Protein AF-A0A950M7S5-F1 (afdb_monomer_lite)

Sequence (97 aa):
MNKCLLFQPPRTYDSRAASETRPAVSVVVPTCGRPDLLSRCLAALIAQHYDARYEIIVVDDRPSRDTHDIVDSWSEQAQPGRASLKYIASRGPHGPA

Radius of gyration: 16.61 Å; chains: 1; bounding box: 36×42×46 Å

Foldseek 3Di:
DDDPDDDDPPPPDPDPDDDPDDDAEEAEAEDEPDQPVVLVVLVVVLPDDDPAAYEYEYEYAHDDPSNVVSQVVSQVVRDPRRYHYHYHYDPDDDDDD

Structure (mmCIF, N/CA/C/O backbone):
data_AF-A0A950M7S5-F1
#
_entry.id   AF-A0A950M7S5-F1
#
loop_
_atom_site.group_PDB
_atom_site.id
_atom_site.type_symbol
_atom_site.label_atom_id
_atom_site.label_alt_id
_atom_site.label_comp_id
_atom_site.label_asym_id
_atom_site.label_entity_id
_atom_site.label_seq_id
_atom_site.pdbx_PDB_ins_code
_atom_site.Cartn_x
_atom_site.Cartn_y
_atom_site.Cartn_z
_atom_site.occupancy
_atom_site.B_iso_or_equiv
_atom_site.auth_seq_id
_atom_site.auth_comp_id
_atom_site.auth_asym_id
_atom_site.auth_atom_id
_atom_site.pdbx_PDB_model_num
ATOM 1 N N . MET A 1 1 ? -8.842 -30.950 10.080 1.00 36.44 1 MET A N 1
ATOM 2 C CA . MET A 1 1 ? -7.384 -30.826 9.922 1.00 36.44 1 MET A CA 1
ATOM 3 C C . MET A 1 1 ? -6.927 -29.417 10.306 1.00 36.44 1 MET A C 1
ATOM 5 O O . MET A 1 1 ? -7.249 -28.472 9.607 1.00 36.44 1 MET A O 1
ATOM 9 N N . ASN A 1 2 ? -6.242 -29.344 11.456 1.00 29.89 2 ASN A N 1
ATOM 10 C CA . ASN A 1 2 ? -5.053 -28.536 11.797 1.00 29.89 2 ASN A CA 1
ATOM 11 C C . ASN A 1 2 ? -5.154 -27.002 11.610 1.00 29.89 2 ASN A C 1
ATOM 13 O O . ASN A 1 2 ? -4.987 -26.492 10.512 1.00 29.89 2 ASN A O 1
ATOM 17 N N . LYS A 1 3 ? -5.528 -26.234 12.649 1.00 39.84 3 LYS A N 1
ATOM 18 C CA . LYS A 1 3 ? -4.634 -25.593 13.651 1.00 39.84 3 LYS A CA 1
ATOM 19 C C . LYS A 1 3 ? -3.470 -24.802 13.032 1.00 39.84 3 LYS A C 1
ATOM 21 O O . LYS A 1 3 ? -2.408 -25.354 12.792 1.00 39.84 3 LYS A O 1
ATOM 26 N N . CYS A 1 4 ? -3.657 -23.488 12.921 1.00 32.47 4 CYS A N 1
ATOM 27 C CA . CYS A 1 4 ? -2.571 -22.503 12.910 1.00 32.47 4 CYS A CA 1
ATOM 28 C C . CYS A 1 4 ? -2.866 -21.401 13.944 1.00 32.47 4 CYS A C 1
ATOM 30 O O . CYS A 1 4 ? -2.793 -20.209 13.672 1.00 32.47 4 CYS A O 1
ATOM 32 N N . LEU A 1 5 ? -3.265 -21.826 15.144 1.00 44.75 5 LEU A N 1
ATOM 33 C CA . LEU A 1 5 ? -3.131 -21.025 16.353 1.00 44.75 5 LEU A CA 1
ATOM 34 C C . LEU A 1 5 ? -1.855 -21.495 17.060 1.00 44.75 5 LEU A C 1
ATOM 36 O O . LEU A 1 5 ? -1.654 -22.702 17.194 1.00 44.75 5 LEU A O 1
ATOM 40 N N . LEU A 1 6 ? -1.101 -20.518 17.576 1.00 50.34 6 LEU A N 1
ATOM 41 C CA . LEU A 1 6 ? -0.017 -20.607 18.568 1.00 50.34 6 LEU A CA 1
ATOM 42 C C . LEU A 1 6 ? 1.426 -20.700 18.035 1.00 50.34 6 LEU A C 1
ATOM 44 O O . LEU A 1 6 ? 2.057 -21.746 18.111 1.00 50.34 6 LEU A O 1
ATOM 48 N N . PHE A 1 7 ? 1.983 -19.550 17.636 1.00 42.06 7 PHE A N 1
ATOM 49 C CA . PHE A 1 7 ? 3.244 -19.057 18.218 1.00 42.06 7 PHE A CA 1
ATOM 50 C C . PHE A 1 7 ? 3.370 -17.542 17.980 1.00 42.06 7 PHE A C 1
ATOM 52 O O . PHE A 1 7 ? 3.963 -17.088 17.006 1.00 42.06 7 PHE A O 1
ATOM 59 N N . GLN A 1 8 ? 2.770 -16.735 18.857 1.00 50.16 8 GLN A N 1
ATOM 60 C CA . GLN A 1 8 ? 3.239 -15.363 19.048 1.00 50.16 8 GLN A CA 1
ATOM 61 C C . GLN A 1 8 ? 4.309 -15.433 20.149 1.00 50.16 8 GLN A C 1
ATOM 63 O O . GLN A 1 8 ? 3.953 -15.793 21.273 1.00 50.16 8 GLN A O 1
ATOM 68 N N . PRO A 1 9 ? 5.601 -15.157 19.878 1.00 48.28 9 PRO A N 1
ATOM 69 C CA . PRO A 1 9 ? 6.563 -14.946 20.958 1.00 48.28 9 PRO A CA 1
ATOM 70 C C . PRO A 1 9 ? 6.072 -13.779 21.833 1.00 48.28 9 PRO A C 1
ATOM 72 O O . PRO A 1 9 ? 5.367 -12.905 21.312 1.00 48.28 9 PRO A O 1
ATOM 75 N N . PRO A 1 10 ? 6.403 -13.738 23.137 1.00 43.47 10 PRO A N 1
ATOM 76 C CA . PRO A 1 10 ? 5.955 -12.667 24.016 1.00 43.47 10 PRO A CA 1
ATOM 77 C C . PRO A 1 10 ? 6.498 -11.343 23.476 1.00 43.47 10 PRO A C 1
ATOM 79 O O . PRO A 1 10 ? 7.681 -11.036 23.611 1.00 43.47 10 PRO A O 1
ATOM 82 N N . ARG A 1 11 ? 5.642 -10.562 22.808 1.00 50.53 11 ARG A N 1
ATOM 83 C CA . ARG A 1 11 ? 5.961 -9.182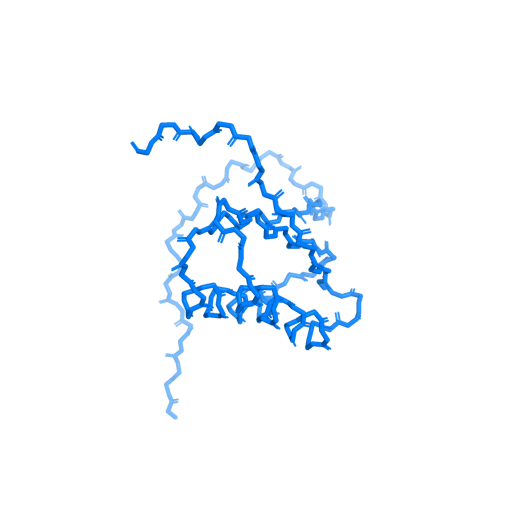 22.461 1.00 50.53 11 ARG A CA 1
ATOM 84 C C . ARG A 1 11 ? 5.988 -8.430 23.781 1.00 50.53 11 ARG A C 1
ATOM 86 O O . ARG A 1 11 ? 4.936 -8.079 24.305 1.00 50.53 11 ARG A O 1
ATOM 93 N N . THR A 1 12 ? 7.176 -8.202 24.328 1.00 46.84 12 THR A N 1
ATOM 94 C CA . THR A 1 12 ? 7.400 -7.198 25.371 1.00 46.84 12 THR A CA 1
ATOM 95 C C . THR A 1 12 ? 7.207 -5.823 24.740 1.00 46.84 12 THR A C 1
ATOM 97 O O . THR A 1 12 ? 8.163 -5.118 24.428 1.00 46.84 12 THR A O 1
ATOM 100 N N . TYR A 1 13 ? 5.955 -5.490 24.441 1.00 56.62 13 TYR A N 1
ATOM 101 C CA . TYR A 1 13 ? 5.546 -4.139 24.115 1.00 56.62 13 TYR A CA 1
ATOM 102 C C . TYR A 1 13 ? 5.371 -3.411 25.447 1.00 56.62 13 TYR A C 1
ATOM 104 O O . TYR A 1 13 ? 4.595 -3.860 26.290 1.00 56.62 13 TYR A O 1
ATOM 112 N N . ASP A 1 14 ? 6.154 -2.353 25.654 1.00 53.94 14 ASP A N 1
ATOM 113 C CA . ASP A 1 14 ? 6.093 -1.493 26.835 1.00 53.94 14 ASP A CA 1
ATOM 114 C C . ASP A 1 14 ? 4.656 -0.994 27.046 1.00 53.94 14 ASP A C 1
ATOM 116 O O . ASP A 1 14 ? 4.096 -0.230 26.258 1.00 53.94 14 ASP A O 1
ATOM 120 N N . SER A 1 15 ? 4.037 -1.502 28.107 1.00 58.44 15 SER A N 1
ATOM 121 C CA . SER A 1 15 ? 2.669 -1.233 28.514 1.00 58.44 15 SER A CA 1
ATOM 122 C C . SER A 1 15 ? 2.618 -0.003 29.417 1.00 58.44 15 SER A C 1
ATOM 124 O O . SER A 1 15 ? 2.379 -0.110 30.621 1.00 58.44 15 SER A O 1
ATOM 126 N N . ARG A 1 16 ? 2.790 1.188 28.842 1.00 51.72 16 ARG A N 1
ATOM 127 C CA . ARG A 1 16 ? 2.309 2.430 29.461 1.00 51.72 16 ARG A CA 1
ATOM 128 C C . ARG A 1 16 ? 1.011 2.859 28.785 1.00 51.72 16 ARG A C 1
ATOM 130 O O . ARG A 1 16 ? 1.015 3.623 27.832 1.00 51.72 16 ARG A O 1
ATOM 137 N N . ALA A 1 17 ? -0.081 2.291 29.308 1.00 54.56 17 ALA A N 1
ATOM 138 C CA . ALA A 1 17 ? -1.484 2.653 29.090 1.00 54.56 17 ALA A CA 1
ATOM 139 C C . ALA A 1 17 ? -1.848 3.003 27.635 1.00 54.56 17 ALA A C 1
ATOM 141 O O . ALA A 1 17 ? -2.039 4.168 27.287 1.00 54.56 17 ALA A O 1
ATOM 142 N N . ALA A 1 18 ? -1.989 1.982 26.785 1.00 55.28 18 ALA A N 1
ATOM 143 C CA . ALA A 1 18 ? -2.614 2.173 25.485 1.00 55.28 18 ALA A CA 1
ATOM 144 C C . ALA A 1 18 ? -4.085 2.553 25.704 1.00 55.28 18 ALA A C 1
ATOM 146 O O . ALA A 1 18 ? -4.897 1.734 26.126 1.00 55.28 18 ALA A O 1
ATOM 147 N N . SER A 1 19 ? -4.403 3.818 25.445 1.00 54.62 19 SER A N 1
ATOM 148 C CA . SER A 1 19 ? -5.759 4.269 25.149 1.00 54.62 19 SER A CA 1
ATOM 149 C C . SER A 1 19 ? -6.436 3.275 24.193 1.00 54.62 19 SER A C 1
ATOM 151 O O . SER A 1 19 ? -5.806 2.822 23.239 1.00 54.62 19 SER A O 1
ATOM 153 N N . GLU A 1 20 ? -7.720 2.982 24.414 1.00 64.88 20 GLU A N 1
ATOM 154 C CA . GLU A 1 20 ? -8.621 2.168 23.565 1.00 64.88 20 GLU A CA 1
ATOM 155 C C . GLU A 1 20 ? -8.647 2.598 22.074 1.00 64.88 20 GLU A C 1
ATOM 157 O O . GLU A 1 20 ? -9.259 1.960 21.219 1.00 64.88 20 GLU A O 1
ATOM 162 N N . THR A 1 21 ? -7.973 3.694 21.728 1.00 75.38 21 THR A N 1
ATOM 163 C CA . THR A 1 21 ? -7.787 4.196 20.369 1.00 75.38 21 THR A CA 1
ATOM 164 C C . THR A 1 21 ? -6.661 3.458 19.648 1.00 75.38 21 THR A C 1
ATOM 166 O O . THR A 1 21 ? -5.479 3.636 19.957 1.00 75.38 21 THR A O 1
ATOM 169 N N . ARG A 1 22 ? -7.008 2.686 18.615 1.00 82.50 22 ARG A N 1
ATOM 170 C CA . ARG A 1 22 ? -6.022 2.163 17.659 1.00 82.50 22 ARG A CA 1
ATOM 171 C C . ARG A 1 22 ? -5.291 3.311 16.947 1.00 82.50 22 ARG A C 1
ATOM 173 O O . ARG A 1 22 ? -5.937 4.304 16.608 1.00 82.50 22 ARG A O 1
ATOM 180 N N . PRO A 1 23 ? -3.974 3.192 16.699 1.00 89.50 23 PRO A N 1
ATOM 181 C CA . PRO A 1 23 ? -3.236 4.221 15.975 1.00 89.50 23 PRO A CA 1
ATOM 182 C C . PRO A 1 23 ? -3.726 4.339 14.525 1.00 89.50 23 PRO A C 1
ATOM 184 O O . PRO A 1 23 ? -4.174 3.368 13.928 1.00 89.50 23 PRO A O 1
ATOM 187 N N . ALA A 1 24 ? -3.607 5.519 13.922 1.00 92.00 24 ALA A N 1
ATOM 188 C CA . ALA A 1 24 ? -3.714 5.617 12.469 1.00 92.00 24 ALA A CA 1
ATOM 189 C C . ALA A 1 24 ? -2.485 4.950 11.829 1.00 92.00 24 ALA A C 1
ATOM 191 O O . ALA A 1 24 ? -1.365 5.133 12.309 1.00 92.00 24 ALA A O 1
ATOM 192 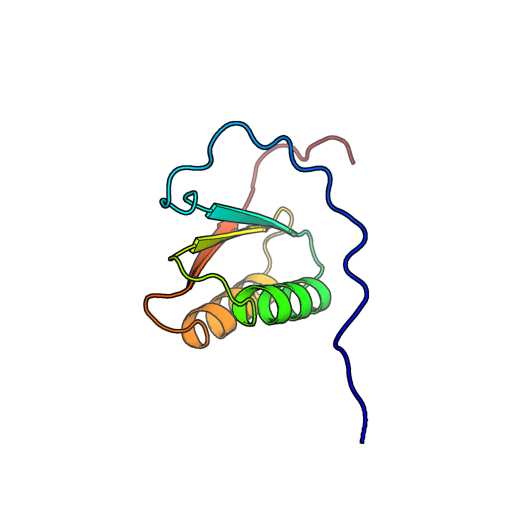N N . VAL A 1 25 ? -2.689 4.170 10.763 1.00 94.81 25 VAL A N 1
ATOM 193 C CA . VAL A 1 25 ? -1.618 3.408 10.104 1.00 94.81 25 VAL A CA 1
ATOM 194 C C . VAL A 1 25 ? -1.557 3.739 8.617 1.00 94.81 25 VAL A C 1
ATOM 196 O O . VAL A 1 25 ? -2.559 3.646 7.907 1.00 94.81 25 VAL A O 1
ATOM 199 N N . SER A 1 26 ? -0.342 4.034 8.159 1.00 95.62 26 SER A N 1
A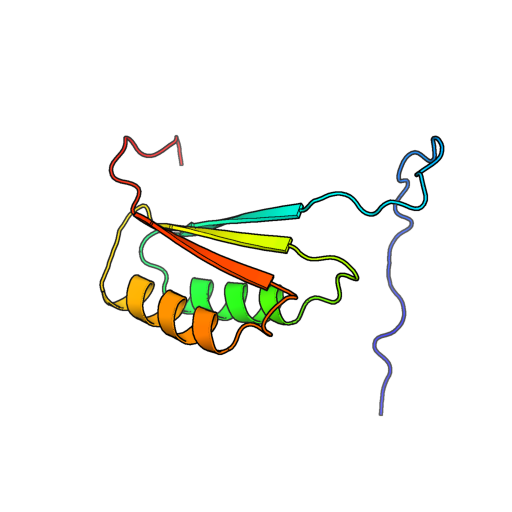TOM 200 C CA . SER A 1 26 ? 0.022 4.127 6.747 1.00 95.62 26 SER A CA 1
ATOM 201 C C . SER A 1 26 ? 1.130 3.115 6.466 1.00 95.62 26 SER A C 1
ATOM 203 O O . SER A 1 26 ? 2.173 3.126 7.122 1.00 95.62 26 SER A O 1
ATOM 205 N N . VAL A 1 27 ? 0.907 2.224 5.504 1.00 96.56 27 VAL A N 1
ATOM 206 C CA . VAL A 1 27 ? 1.891 1.231 5.066 1.00 96.56 27 VAL A CA 1
ATOM 207 C C . VAL A 1 27 ? 2.536 1.727 3.782 1.00 96.56 27 VAL A C 1
ATOM 209 O O . VAL A 1 27 ? 1.880 1.806 2.747 1.00 96.56 27 VAL A O 1
ATOM 212 N N . VAL A 1 28 ? 3.824 2.052 3.836 1.00 96.38 28 VAL A N 1
ATOM 213 C CA . VAL A 1 28 ? 4.585 2.476 2.655 1.00 96.38 28 VAL A CA 1
ATOM 214 C C . VAL A 1 28 ? 5.303 1.269 2.060 1.00 96.38 28 VAL A C 1
ATOM 216 O O . VAL A 1 28 ? 6.067 0.596 2.750 1.00 96.38 28 VAL A O 1
ATOM 219 N N . VAL A 1 29 ? 5.057 0.998 0.779 1.00 95.94 29 VAL A N 1
ATOM 220 C CA . VAL A 1 29 ? 5.630 -0.125 0.030 1.00 95.94 29 VAL A CA 1
ATOM 221 C C . VAL A 1 29 ? 6.523 0.427 -1.084 1.00 95.94 29 VAL A C 1
ATOM 223 O O . VAL A 1 29 ? 6.017 0.763 -2.158 1.00 95.94 29 VAL A O 1
ATOM 226 N N . PRO A 1 30 ? 7.842 0.544 -0.861 1.00 93.69 30 PRO A N 1
ATOM 227 C CA . PRO A 1 30 ? 8.770 0.861 -1.936 1.00 93.69 30 PRO A CA 1
ATOM 228 C C . PRO A 1 30 ? 8.904 -0.336 -2.885 1.00 93.69 30 PRO A C 1
ATOM 230 O O . PRO A 1 30 ? 9.029 -1.485 -2.456 1.00 93.69 30 PRO A O 1
ATOM 233 N N . THR A 1 31 ? 8.897 -0.073 -4.186 1.00 92.12 31 THR A N 1
ATOM 234 C CA . THR A 1 31 ? 9.103 -1.074 -5.235 1.00 92.12 31 THR A CA 1
ATOM 235 C C . THR A 1 31 ? 9.961 -0.500 -6.358 1.00 92.12 31 THR A C 1
ATOM 237 O O . THR A 1 31 ? 10.039 0.707 -6.556 1.00 92.12 31 THR A O 1
ATOM 240 N N . CYS A 1 32 ? 10.649 -1.375 -7.086 1.00 90.62 32 CYS A N 1
ATOM 241 C CA . CYS A 1 32 ? 11.471 -0.994 -8.231 1.00 90.62 32 CYS A CA 1
ATOM 242 C C . CYS A 1 32 ? 11.579 -2.189 -9.175 1.00 90.62 32 CYS A C 1
ATOM 244 O O . CYS A 1 32 ? 12.404 -3.077 -8.950 1.00 90.62 32 CYS A O 1
ATOM 246 N N . GLY A 1 33 ? 10.710 -2.249 -10.188 1.00 85.62 33 GLY A N 1
ATOM 247 C CA . GLY A 1 33 ? 10.742 -3.283 -11.230 1.00 85.62 33 GLY A CA 1
ATOM 248 C C . GLY A 1 33 ? 10.478 -4.721 -10.756 1.00 85.62 33 GLY A C 1
ATOM 249 O O . GLY A 1 33 ? 11.025 -5.651 -11.342 1.00 85.62 33 GLY A O 1
ATOM 250 N N . ARG A 1 34 ? 9.686 -4.928 -9.689 1.00 90.88 34 ARG A N 1
ATOM 251 C CA . ARG A 1 34 ? 9.268 -6.270 -9.216 1.00 90.88 34 ARG A CA 1
ATOM 252 C C . ARG A 1 34 ? 7.736 -6.401 -9.094 1.00 90.88 34 ARG A C 1
ATOM 254 O O . ARG A 1 34 ? 7.227 -6.485 -7.973 1.00 90.88 34 ARG A O 1
ATOM 261 N N . PRO A 1 35 ? 6.997 -6.435 -10.217 1.00 90.88 35 PRO A N 1
ATOM 262 C CA . PRO A 1 35 ? 5.531 -6.489 -10.222 1.00 90.88 35 PRO A CA 1
ATOM 263 C C . PRO A 1 35 ? 4.953 -7.699 -9.464 1.00 90.88 35 PRO A C 1
ATOM 265 O O . PRO A 1 35 ? 4.043 -7.540 -8.651 1.00 90.88 35 PRO A O 1
ATOM 268 N N . ASP A 1 36 ? 5.524 -8.895 -9.634 1.00 93.31 36 ASP A N 1
ATOM 269 C CA . ASP A 1 36 ? 5.007 -10.113 -8.987 1.00 93.31 36 ASP A CA 1
ATOM 270 C C . ASP A 1 36 ? 5.133 -10.079 -7.458 1.00 93.31 36 ASP A C 1
ATOM 272 O O . ASP A 1 36 ? 4.231 -10.498 -6.725 1.00 93.31 36 ASP A O 1
ATOM 276 N N . LEU A 1 37 ? 6.257 -9.556 -6.953 1.00 94.81 37 LEU A N 1
ATOM 277 C CA . LEU A 1 37 ? 6.472 -9.397 -5.513 1.00 94.81 37 LEU A CA 1
ATOM 278 C C . LEU A 1 37 ? 5.546 -8.331 -4.933 1.00 94.81 37 LEU A C 1
ATOM 280 O O . LEU A 1 37 ? 5.004 -8.533 -3.846 1.00 94.81 37 LEU A O 1
ATOM 284 N N . LEU A 1 38 ? 5.333 -7.237 -5.668 1.00 95.81 38 LEU A N 1
ATOM 285 C CA . LEU A 1 38 ? 4.375 -6.211 -5.281 1.00 95.81 38 LEU A CA 1
ATOM 286 C C . LEU A 1 38 ? 2.965 -6.798 -5.175 1.00 95.81 38 LEU A C 1
ATOM 288 O O . LEU A 1 38 ? 2.320 -6.614 -4.149 1.00 95.81 38 LEU A O 1
ATOM 292 N N . SER A 1 39 ? 2.514 -7.558 -6.175 1.00 95.94 39 SER A N 1
ATOM 293 C CA . SER A 1 39 ? 1.181 -8.172 -6.166 1.00 95.94 39 SER A CA 1
ATOM 294 C C . SER A 1 39 ? 0.979 -9.086 -4.950 1.00 95.94 39 SER A C 1
ATOM 296 O O . SER A 1 39 ? -0.008 -8.968 -4.224 1.00 95.94 39 SER A O 1
ATOM 298 N N . ARG A 1 40 ? 1.969 -9.934 -4.636 1.00 96.56 40 ARG A N 1
ATOM 299 C CA . ARG A 1 40 ? 1.938 -10.787 -3.434 1.00 96.56 40 ARG A CA 1
ATOM 300 C C . ARG A 1 40 ? 1.920 -9.980 -2.133 1.00 96.56 40 ARG A C 1
ATOM 302 O O . ARG A 1 40 ? 1.250 -10.376 -1.181 1.00 96.56 40 ARG A O 1
ATOM 309 N N . CYS A 1 41 ? 2.660 -8.875 -2.081 1.00 96.81 41 CYS A N 1
ATOM 310 C CA . CYS A 1 41 ? 2.681 -7.977 -0.930 1.00 96.81 41 CYS A CA 1
ATOM 311 C C . CYS A 1 41 ? 1.315 -7.309 -0.723 1.00 96.81 41 CYS A C 1
ATOM 313 O O . CYS A 1 41 ? 0.772 -7.370 0.379 1.00 96.81 41 CYS A O 1
ATOM 315 N N . LEU A 1 42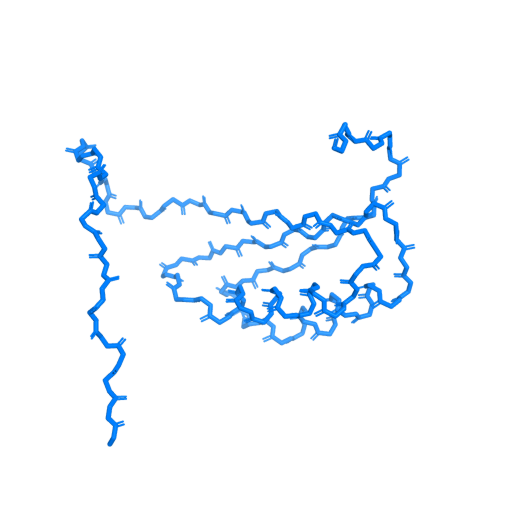 ? 0.725 -6.751 -1.784 1.00 96.00 42 LEU A N 1
ATOM 316 C CA . LEU A 1 42 ? -0.595 -6.119 -1.746 1.00 96.00 42 LEU A CA 1
ATOM 317 C C . LEU A 1 42 ? -1.683 -7.108 -1.323 1.00 96.00 42 LEU A C 1
ATOM 319 O O . LEU A 1 42 ? -2.476 -6.781 -0.442 1.00 96.00 42 LEU A O 1
ATOM 323 N N . ALA A 1 43 ? -1.652 -8.339 -1.843 1.00 95.50 43 ALA A N 1
ATOM 324 C CA . ALA A 1 43 ? -2.552 -9.408 -1.412 1.00 95.50 43 ALA A CA 1
ATOM 325 C C . ALA A 1 43 ? -2.472 -9.651 0.105 1.00 95.50 43 ALA A C 1
ATOM 327 O O . ALA A 1 43 ? -3.492 -9.720 0.793 1.00 95.50 43 ALA A O 1
ATOM 328 N N . ALA A 1 44 ? -1.252 -9.750 0.643 1.00 95.62 44 ALA A N 1
ATOM 329 C CA . ALA A 1 44 ? -1.032 -9.984 2.066 1.00 95.62 44 ALA A CA 1
ATOM 330 C C . ALA A 1 44 ? -1.469 -8.794 2.933 1.00 95.62 44 ALA A C 1
ATOM 332 O O . ALA A 1 44 ? -1.999 -9.010 4.024 1.00 95.62 44 ALA A O 1
ATOM 333 N N . LEU A 1 45 ? -1.253 -7.561 2.462 1.00 94.81 45 LEU A N 1
ATOM 334 C CA . LEU A 1 45 ? -1.667 -6.341 3.154 1.00 94.81 45 LEU A CA 1
ATOM 335 C C . LEU A 1 45 ? -3.190 -6.213 3.184 1.00 94.81 45 LEU A C 1
ATOM 337 O O . LEU A 1 45 ? -3.754 -6.064 4.260 1.00 94.81 45 LEU A O 1
ATOM 341 N N . ILE A 1 46 ? -3.864 -6.366 2.043 1.00 93.12 46 ILE A N 1
ATOM 342 C CA . ILE A 1 46 ? -5.328 -6.266 1.942 1.00 93.12 46 ILE A CA 1
ATOM 343 C C . ILE A 1 46 ? -6.027 -7.344 2.787 1.00 93.12 46 ILE A C 1
ATOM 345 O O . ILE A 1 46 ? -7.078 -7.085 3.377 1.00 93.12 46 ILE A O 1
ATOM 349 N N . ALA A 1 47 ? -5.428 -8.533 2.910 1.00 91.94 47 ALA A N 1
ATOM 350 C CA . ALA A 1 47 ? -5.940 -9.615 3.750 1.00 91.94 47 ALA A CA 1
ATOM 351 C C . ALA A 1 47 ? -5.767 -9.381 5.268 1.00 91.94 47 ALA A C 1
ATOM 353 O O . ALA A 1 47 ? -6.266 -10.181 6.064 1.00 91.94 47 ALA A O 1
ATOM 354 N N . GLN A 1 48 ? -5.071 -8.322 5.705 1.00 90.69 48 GLN A N 1
ATOM 355 C CA . GLN A 1 48 ? -4.832 -8.085 7.130 1.00 90.69 48 GLN A CA 1
ATOM 356 C C . GLN A 1 48 ? -6.116 -7.783 7.904 1.00 90.69 48 GLN A C 1
ATOM 358 O O . GLN A 1 48 ? -7.000 -7.039 7.470 1.00 90.69 48 GLN A O 1
ATOM 363 N N . HIS A 1 49 ? -6.165 -8.308 9.129 1.00 88.00 49 HIS A N 1
ATOM 364 C CA . HIS A 1 49 ? -7.198 -7.982 10.100 1.00 88.00 49 HIS A CA 1
ATOM 365 C C . HIS A 1 49 ? -6.765 -6.820 10.992 1.00 88.00 49 HIS A C 1
ATOM 367 O O . HIS A 1 49 ? -6.150 -7.008 12.038 1.00 88.00 49 HIS A O 1
ATOM 373 N N . TYR A 1 50 ? -7.104 -5.607 10.554 1.00 88.19 50 TYR A N 1
ATOM 374 C CA . TYR A 1 50 ? -6.956 -4.384 11.330 1.00 88.19 50 TYR A CA 1
ATOM 375 C C . TYR A 1 50 ? -8.326 -3.727 11.529 1.00 88.19 50 TYR A C 1
ATOM 377 O O . TYR A 1 50 ? -8.986 -3.357 10.560 1.00 88.19 50 TYR A O 1
ATOM 385 N N . ASP A 1 51 ? -8.764 -3.606 12.782 1.00 86.75 51 ASP A N 1
ATOM 386 C CA . ASP A 1 51 ? -10.069 -3.049 13.178 1.00 86.75 51 ASP A CA 1
ATOM 387 C C . ASP A 1 51 ? -10.035 -1.512 13.233 1.00 86.75 51 ASP A C 1
ATOM 389 O O . ASP A 1 51 ? -10.496 -0.880 14.180 1.00 86.75 51 ASP A O 1
ATOM 393 N N . ALA A 1 52 ? -9.411 -0.912 12.223 1.00 89.06 52 ALA A N 1
ATOM 394 C CA . ALA A 1 52 ? -9.456 0.505 11.898 1.00 89.06 52 ALA A CA 1
ATOM 395 C C . ALA A 1 52 ? -9.101 0.670 10.412 1.00 89.06 52 ALA A C 1
ATOM 397 O O . ALA A 1 52 ? -8.569 -0.243 9.776 1.00 89.06 52 ALA A O 1
ATOM 398 N N . ARG A 1 53 ? -9.399 1.840 9.846 1.00 91.38 53 ARG A N 1
ATOM 399 C CA . ARG A 1 53 ? -8.983 2.167 8.478 1.00 91.38 53 ARG A CA 1
ATOM 400 C C . ARG A 1 53 ? -7.478 2.383 8.421 1.00 91.38 53 ARG A C 1
ATOM 402 O O . ARG A 1 53 ? -6.915 3.006 9.318 1.00 91.38 53 ARG A O 1
ATOM 409 N N . TYR A 1 54 ? -6.856 1.924 7.345 1.00 94.75 54 TYR A N 1
ATOM 410 C CA . TYR A 1 54 ? -5.451 2.191 7.053 1.00 94.75 54 TYR A CA 1
ATOM 411 C C . TYR A 1 54 ? -5.261 2.501 5.567 1.00 94.75 54 TYR A C 1
ATOM 413 O O . TYR A 1 54 ? -6.136 2.230 4.742 1.00 94.75 54 TYR A O 1
ATOM 421 N N . GLU A 1 55 ? -4.127 3.101 5.228 1.00 95.19 55 GLU A N 1
ATOM 422 C CA . GLU A 1 55 ? -3.748 3.358 3.839 1.00 95.19 55 GLU A CA 1
ATOM 423 C C . GLU A 1 55 ? -2.493 2.577 3.457 1.00 95.19 55 GLU A C 1
ATOM 425 O O . GLU A 1 55 ? -1.625 2.304 4.287 1.00 95.19 55 GLU A O 1
ATOM 430 N N . ILE A 1 56 ? -2.403 2.227 2.182 1.00 96.75 56 ILE A N 1
ATOM 431 C CA . ILE A 1 56 ? -1.249 1.607 1.551 1.00 96.75 56 ILE A CA 1
ATOM 432 C C . ILE A 1 56 ? -0.754 2.582 0.484 1.00 96.75 56 ILE A C 1
ATOM 434 O O . ILE A 1 56 ? -1.519 3.011 -0.380 1.00 96.75 56 ILE A O 1
ATOM 438 N N . ILE A 1 57 ? 0.525 2.935 0.541 1.00 96.06 57 ILE A N 1
ATOM 439 C CA . ILE A 1 57 ? 1.169 3.859 -0.391 1.00 96.06 57 ILE A CA 1
ATOM 440 C C . ILE A 1 57 ? 2.283 3.100 -1.100 1.00 96.06 57 ILE A C 1
ATOM 442 O O . ILE A 1 57 ? 3.309 2.788 -0.499 1.00 96.06 57 ILE A O 1
ATOM 446 N N . VAL A 1 58 ? 2.084 2.800 -2.378 1.00 96.25 58 VAL A N 1
ATOM 447 C CA . VAL A 1 58 ? 3.106 2.191 -3.229 1.00 96.25 58 VAL A CA 1
ATOM 448 C C . VAL A 1 58 ? 3.970 3.297 -3.810 1.00 96.25 58 VAL A C 1
ATOM 450 O O . VAL A 1 58 ? 3.457 4.192 -4.479 1.00 96.25 58 VAL A O 1
ATOM 453 N N . VAL A 1 59 ? 5.274 3.226 -3.563 1.00 94.75 59 VAL A N 1
ATOM 454 C CA . VAL A 1 59 ? 6.263 4.147 -4.128 1.00 94.75 59 VAL A CA 1
ATOM 455 C C . VAL A 1 59 ? 7.092 3.371 -5.143 1.00 94.75 59 VAL A C 1
ATOM 457 O O . VAL A 1 59 ? 7.853 2.490 -4.754 1.00 94.75 59 VAL A O 1
ATOM 460 N N . ASP A 1 60 ? 6.919 3.655 -6.433 1.00 92.94 60 ASP A N 1
ATOM 461 C CA . ASP A 1 60 ? 7.671 2.993 -7.505 1.00 92.94 60 ASP A CA 1
ATOM 462 C C . ASP A 1 60 ? 8.835 3.868 -7.972 1.00 92.94 60 ASP A C 1
ATOM 464 O O . ASP A 1 60 ? 8.629 4.930 -8.565 1.00 92.94 60 ASP A O 1
ATOM 468 N N . ASP A 1 61 ? 10.055 3.406 -7.704 1.00 90.81 61 ASP A N 1
ATOM 469 C CA . ASP A 1 61 ? 11.310 4.034 -8.131 1.00 90.81 61 ASP A CA 1
ATOM 470 C C . ASP A 1 61 ? 11.679 3.700 -9.586 1.00 90.81 61 ASP A C 1
ATOM 472 O O . ASP A 1 61 ? 12.568 4.321 -10.167 1.00 90.81 61 ASP A O 1
ATOM 476 N N . ARG A 1 62 ? 11.005 2.730 -10.211 1.00 88.06 62 ARG A N 1
ATOM 477 C CA . ARG A 1 62 ? 11.144 2.432 -11.639 1.00 88.06 62 ARG A CA 1
ATOM 478 C C . ARG A 1 62 ? 9.753 2.288 -12.259 1.00 88.06 62 ARG A C 1
ATOM 480 O O . ARG A 1 62 ? 9.396 1.183 -12.682 1.00 88.06 62 ARG A O 1
ATOM 487 N N . PRO A 1 63 ? 8.988 3.399 -12.323 1.00 86.44 63 PRO A N 1
ATOM 488 C CA . PRO A 1 63 ? 7.597 3.391 -12.746 1.00 86.44 63 PRO A CA 1
ATOM 489 C C . PRO A 1 63 ? 7.442 2.697 -14.093 1.00 86.44 63 PRO A C 1
ATOM 491 O O . PRO A 1 63 ? 8.072 3.072 -15.084 1.00 86.44 63 PRO A O 1
ATOM 494 N N . SER A 1 64 ? 6.582 1.686 -14.116 1.00 89.69 64 SER A N 1
ATOM 495 C CA . SER A 1 64 ? 6.238 0.931 -15.316 1.00 89.69 64 SER A CA 1
ATOM 496 C C . SER A 1 64 ? 4.724 0.805 -15.447 1.00 89.69 64 SER A C 1
ATOM 498 O O . SER A 1 64 ? 3.997 0.896 -14.455 1.00 89.69 64 SER A O 1
ATOM 500 N N . ARG A 1 65 ? 4.245 0.586 -16.678 1.00 90.94 65 ARG A N 1
ATOM 501 C CA . ARG A 1 65 ? 2.825 0.311 -16.934 1.00 90.94 65 ARG A CA 1
ATOM 502 C C . ARG A 1 65 ? 2.365 -0.925 -16.158 1.00 90.94 65 ARG A C 1
ATOM 504 O O . ARG A 1 65 ? 1.316 -0.887 -15.535 1.00 90.94 65 ARG A O 1
ATOM 511 N N . ASP A 1 66 ? 3.192 -1.965 -16.122 1.00 91.00 66 ASP A N 1
ATOM 512 C CA . ASP A 1 66 ? 2.871 -3.221 -15.442 1.00 91.00 66 ASP A CA 1
ATOM 513 C C . ASP A 1 66 ? 2.713 -3.029 -13.927 1.00 91.00 66 ASP A C 1
ATOM 515 O O . ASP A 1 66 ? 1.766 -3.543 -13.333 1.00 91.00 66 ASP A O 1
ATOM 519 N N . THR A 1 67 ? 3.599 -2.246 -13.290 1.00 91.25 67 THR A N 1
ATOM 520 C CA . THR A 1 67 ? 3.450 -1.914 -11.863 1.00 91.25 67 THR A CA 1
ATOM 521 C C . THR A 1 67 ? 2.151 -1.149 -11.622 1.00 91.25 67 THR A C 1
ATOM 523 O O . THR A 1 67 ? 1.426 -1.451 -10.676 1.00 91.25 67 THR A O 1
ATOM 526 N N . HIS A 1 68 ? 1.863 -0.159 -12.469 1.00 91.94 68 HIS A N 1
ATOM 527 C CA . HIS A 1 68 ? 0.673 0.672 -12.340 1.00 91.94 68 HIS A CA 1
ATOM 528 C C . HIS A 1 68 ? -0.609 -0.160 -12.464 1.00 91.94 68 HIS A C 1
ATOM 530 O O . HIS A 1 68 ? -1.468 -0.074 -11.592 1.00 91.94 68 HIS A O 1
ATOM 536 N N . ASP A 1 69 ? -0.707 -1.010 -13.489 1.00 94.31 69 ASP A N 1
ATOM 537 C CA . ASP A 1 69 ? -1.869 -1.874 -13.731 1.00 94.31 69 ASP A CA 1
ATOM 538 C C . ASP A 1 69 ? -2.124 -2.830 -12.552 1.00 94.31 69 ASP A C 1
ATOM 540 O O . ASP A 1 69 ? -3.269 -3.052 -12.157 1.00 94.31 69 ASP A O 1
ATOM 544 N N . ILE A 1 70 ? -1.064 -3.364 -11.932 1.00 94.25 70 ILE A N 1
ATOM 545 C CA . ILE A 1 70 ? -1.192 -4.194 -10.726 1.00 94.25 70 ILE A CA 1
ATOM 546 C C . ILE A 1 70 ? -1.792 -3.387 -9.580 1.00 94.25 70 ILE A C 1
ATOM 548 O O . ILE A 1 70 ? -2.733 -3.852 -8.938 1.00 94.25 70 ILE A O 1
ATOM 552 N N . VAL A 1 71 ? -1.268 -2.191 -9.311 1.00 94.00 71 VAL A N 1
ATOM 553 C CA . VAL A 1 71 ? -1.768 -1.349 -8.216 1.00 94.00 71 VAL A CA 1
ATOM 554 C C . VAL A 1 71 ? -3.223 -0.950 -8.455 1.00 94.00 71 VAL A C 1
ATOM 556 O O . VAL A 1 71 ? -4.023 -1.022 -7.525 1.00 94.00 71 VAL A O 1
ATOM 559 N N . ASP A 1 72 ? -3.583 -0.620 -9.693 1.00 94.25 72 ASP A N 1
ATOM 560 C CA . ASP A 1 72 ? -4.952 -0.275 -10.078 1.00 94.25 72 ASP A CA 1
ATOM 561 C C . ASP A 1 72 ? -5.907 -1.457 -9.847 1.00 94.25 72 ASP A C 1
ATOM 563 O O . ASP A 1 72 ? -6.888 -1.330 -9.112 1.00 94.25 72 ASP A O 1
ATOM 567 N N . SER A 1 73 ? -5.536 -2.655 -10.317 1.00 93.50 73 SER A N 1
ATOM 568 C CA . SER A 1 73 ? -6.332 -3.879 -10.127 1.00 93.50 73 SER A CA 1
ATOM 569 C C . SER A 1 73 ? -6.550 -4.250 -8.654 1.00 93.50 73 SER A C 1
ATOM 571 O O . SER A 1 73 ? -7.584 -4.812 -8.288 1.00 93.50 73 SER A O 1
ATOM 573 N N . TRP A 1 74 ? -5.584 -3.944 -7.782 1.00 94.31 74 TRP A N 1
ATOM 574 C CA . TRP A 1 74 ? -5.708 -4.174 -6.343 1.00 94.31 74 TRP A CA 1
ATOM 575 C C . TRP A 1 74 ? -6.514 -3.082 -5.642 1.00 94.31 74 TRP A C 1
ATOM 577 O O . TRP A 1 74 ? -7.121 -3.355 -4.606 1.00 94.31 74 TRP A O 1
ATOM 587 N N . SER A 1 75 ? -6.548 -1.867 -6.192 1.00 89.56 75 SER A N 1
ATOM 588 C CA . SER A 1 75 ? -7.337 -0.766 -5.637 1.00 89.56 75 SER A CA 1
ATOM 589 C C . SER A 1 75 ? -8.839 -1.050 -5.728 1.00 89.56 75 SER A C 1
ATOM 591 O O . SER A 1 75 ? -9.567 -0.778 -4.776 1.00 89.56 75 SER A O 1
ATOM 593 N N . GLU A 1 76 ? -9.275 -1.704 -6.808 1.00 86.56 76 GLU A N 1
ATOM 594 C CA . GLU A 1 76 ? -10.659 -2.150 -7.006 1.00 86.56 76 GLU A CA 1
ATOM 595 C C . GLU A 1 76 ? -11.044 -3.311 -6.075 1.00 86.56 76 GLU A C 1
ATOM 597 O O . GLU A 1 76 ? -12.189 -3.418 -5.637 1.00 86.56 76 GLU A O 1
ATOM 602 N N . GLN A 1 77 ? -10.083 -4.181 -5.748 1.00 84.00 77 GLN A N 1
ATOM 603 C CA . GLN A 1 77 ? -10.285 -5.335 -4.862 1.00 84.00 77 GLN A CA 1
ATOM 604 C C . GLN A 1 77 ? -10.240 -4.972 -3.372 1.00 84.00 77 GLN A C 1
ATOM 606 O O . GLN A 1 77 ? -10.711 -5.743 -2.528 1.00 84.00 77 GLN A O 1
ATOM 611 N N . ALA A 1 78 ? -9.654 -3.826 -3.021 1.00 83.12 78 ALA A N 1
ATOM 612 C CA . ALA A 1 78 ? -9.601 -3.367 -1.644 1.00 83.12 78 ALA A CA 1
ATOM 613 C C . ALA A 1 78 ? -11.022 -3.097 -1.129 1.00 83.12 78 ALA A C 1
ATOM 615 O O . ALA A 1 78 ? -11.796 -2.364 -1.740 1.00 83.12 78 ALA A O 1
ATOM 616 N N . GLN A 1 79 ? -11.378 -3.681 0.022 1.00 75.94 79 GLN A N 1
ATOM 617 C CA . GLN A 1 79 ? -12.708 -3.481 0.602 1.00 75.94 79 GLN A CA 1
ATOM 618 C C . GLN A 1 79 ? -12.950 -1.987 0.882 1.00 75.94 79 GLN A C 1
ATOM 620 O O . GLN A 1 79 ? -12.218 -1.404 1.701 1.00 75.94 79 GLN A O 1
ATOM 625 N N . PRO A 1 80 ? -13.981 -1.371 0.267 1.00 73.00 80 PRO A N 1
ATOM 626 C CA . PRO A 1 80 ? -14.276 0.039 0.460 1.00 73.00 80 PRO A CA 1
ATOM 627 C C . PRO A 1 80 ? -14.442 0.363 1.944 1.00 73.00 80 PRO A C 1
ATOM 629 O O . PRO A 1 80 ? -15.257 -0.229 2.650 1.00 73.00 80 PRO A O 1
ATOM 632 N N . GLY A 1 81 ? -13.638 1.303 2.439 1.00 77.81 81 GLY A N 1
ATOM 633 C CA . GLY A 1 81 ? -13.698 1.739 3.831 1.00 77.81 81 GLY A CA 1
ATOM 634 C C . GLY A 1 81 ? -12.910 0.889 4.830 1.00 77.81 81 GLY A C 1
ATOM 635 O O . GLY A 1 81 ? -13.060 1.154 6.023 1.00 77.81 81 GLY A O 1
ATOM 636 N N . ARG A 1 82 ? -12.065 -0.056 4.385 1.00 85.50 82 ARG A N 1
ATOM 637 C CA . ARG A 1 82 ? -11.079 -0.754 5.236 1.00 85.50 82 ARG A CA 1
ATOM 638 C C . ARG A 1 82 ? -9.638 -0.363 4.912 1.00 85.50 82 ARG A C 1
ATOM 640 O O . ARG A 1 82 ? -8.904 0.034 5.812 1.00 85.50 82 ARG A O 1
ATOM 647 N N . ALA A 1 83 ? -9.268 -0.436 3.637 1.00 88.75 83 ALA A N 1
ATOM 648 C CA . ALA A 1 83 ? -7.952 -0.056 3.142 1.00 88.75 83 ALA A CA 1
ATOM 649 C C 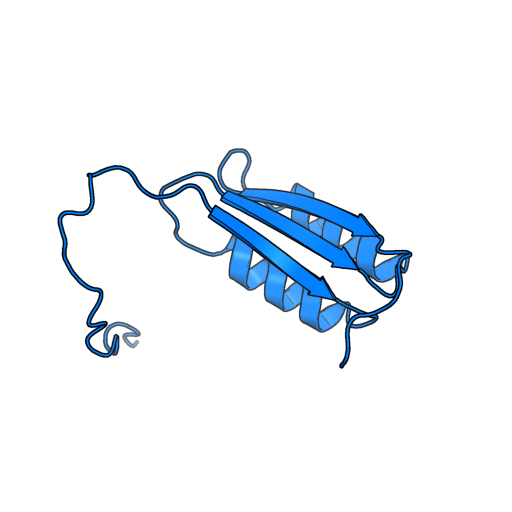. ALA A 1 83 ? -8.103 0.873 1.935 1.00 88.75 83 ALA A C 1
ATOM 651 O O . ALA A 1 83 ? -8.975 0.649 1.097 1.00 88.75 83 ALA A O 1
ATOM 652 N N . SER A 1 84 ? -7.270 1.907 1.843 1.00 92.69 84 SER A N 1
ATOM 653 C CA . SER A 1 84 ? -7.092 2.684 0.611 1.00 92.69 84 SER A CA 1
ATOM 654 C C . SER A 1 84 ? -5.724 2.386 0.010 1.00 92.69 84 SER A C 1
ATOM 656 O O . SER A 1 84 ? -4.765 2.156 0.744 1.00 92.69 84 SER A O 1
ATOM 658 N N . LEU A 1 85 ? -5.629 2.374 -1.318 1.00 95.00 85 LEU A N 1
ATOM 659 C CA . LEU A 1 85 ? -4.386 2.118 -2.040 1.00 95.00 85 LEU A CA 1
ATOM 660 C C . LEU A 1 85 ? -4.049 3.335 -2.902 1.00 95.00 85 LEU A C 1
ATOM 662 O O . LEU A 1 85 ? -4.891 3.822 -3.652 1.00 95.00 85 LEU A O 1
ATOM 666 N N . LYS A 1 86 ? -2.828 3.849 -2.761 1.00 94.50 86 LYS A N 1
ATOM 667 C CA . LYS A 1 86 ? -2.311 5.006 -3.499 1.00 94.50 86 LYS A CA 1
ATOM 668 C C . LYS A 1 86 ? -1.006 4.633 -4.189 1.00 94.50 86 LYS A C 1
ATOM 670 O O . LYS A 1 86 ? -0.174 3.948 -3.599 1.00 94.50 86 LYS A O 1
ATOM 675 N N . TYR A 1 87 ? -0.811 5.131 -5.404 1.00 95.38 87 TYR A N 1
ATOM 676 C CA . TYR A 1 87 ? 0.413 4.953 -6.181 1.00 95.38 87 TYR A CA 1
ATOM 677 C C . TYR A 1 87 ? 1.170 6.276 -6.317 1.00 95.38 87 TYR A C 1
ATOM 679 O O . TYR A 1 87 ? 0.578 7.302 -6.651 1.00 95.38 87 TYR A O 1
ATOM 687 N N . ILE A 1 88 ? 2.481 6.249 -6.087 1.00 94.38 88 ILE A N 1
ATOM 688 C CA . ILE A 1 88 ? 3.387 7.383 -6.264 1.00 94.38 88 ILE A CA 1
ATOM 689 C C . ILE A 1 88 ? 4.563 6.925 -7.128 1.00 94.38 88 ILE A C 1
ATOM 691 O O . ILE A 1 88 ? 5.347 6.069 -6.726 1.00 94.38 88 ILE A O 1
ATOM 695 N N . ALA A 1 89 ? 4.719 7.531 -8.306 1.00 92.62 89 ALA A N 1
ATOM 696 C CA . ALA A 1 89 ? 5.919 7.368 -9.121 1.00 92.62 89 ALA A CA 1
ATOM 697 C C . ALA A 1 89 ? 7.035 8.275 -8.580 1.00 92.62 89 ALA A C 1
ATOM 699 O O . ALA A 1 89 ? 6.947 9.502 -8.675 1.00 92.62 89 ALA A O 1
ATOM 700 N N . SER A 1 90 ? 8.086 7.676 -8.030 1.00 87.94 90 SER A N 1
ATOM 701 C CA . SER A 1 90 ? 9.260 8.387 -7.535 1.00 87.94 90 SER A CA 1
ATOM 702 C C . SER A 1 90 ? 10.203 8.694 -8.699 1.00 87.94 90 SER A C 1
ATOM 704 O O . SER A 1 90 ? 10.642 7.806 -9.425 1.00 87.94 90 SER A O 1
ATOM 706 N N . ARG A 1 91 ? 10.474 9.985 -8.925 1.00 76.50 91 ARG A N 1
ATOM 707 C CA . ARG A 1 91 ? 11.389 10.486 -9.973 1.00 76.50 91 ARG A CA 1
ATOM 708 C C . ARG A 1 91 ? 12.636 11.165 -9.388 1.00 76.50 91 ARG A C 1
ATOM 710 O O . ARG A 1 91 ? 13.338 11.878 -10.099 1.00 76.50 91 ARG A O 1
ATOM 717 N N . GLY A 1 92 ? 12.853 11.012 -8.080 1.00 69.06 92 GLY A N 1
ATOM 718 C CA . GLY A 1 92 ? 13.951 11.629 -7.337 1.00 69.06 92 GLY A CA 1
ATOM 719 C C . GLY A 1 92 ? 15.196 10.737 -7.255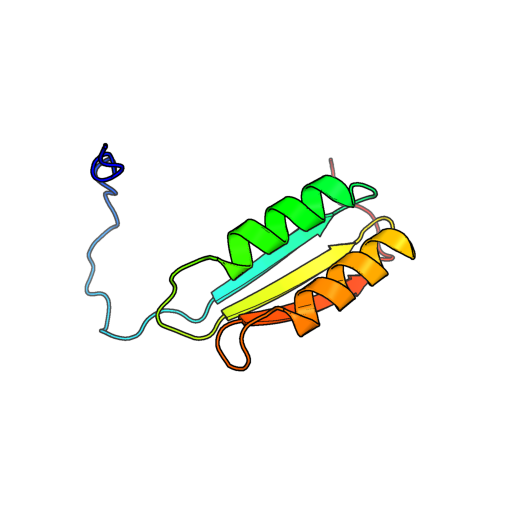 1.00 69.06 92 GLY A C 1
ATOM 720 O O . GLY A 1 92 ? 15.164 9.596 -7.712 1.00 69.06 92 GLY A O 1
ATOM 721 N N . PRO A 1 93 ? 16.300 11.242 -6.673 1.00 67.06 93 PRO A N 1
ATOM 722 C CA . PRO A 1 93 ? 17.491 10.436 -6.428 1.00 67.06 93 PRO A CA 1
ATOM 723 C C . PRO A 1 93 ? 17.142 9.217 -5.567 1.00 67.06 93 PRO A C 1
ATOM 725 O O . PRO A 1 93 ? 16.466 9.342 -4.546 1.00 67.06 93 PRO A O 1
ATOM 728 N N . HIS A 1 94 ? 17.606 8.040 -5.983 1.00 65.19 94 HIS A N 1
ATOM 729 C CA . HIS A 1 94 ? 17.402 6.807 -5.231 1.00 65.19 94 HIS A CA 1
ATOM 730 C C . HIS A 1 94 ? 18.231 6.844 -3.942 1.00 65.19 94 HIS A C 1
ATOM 732 O O . HIS A 1 94 ? 19.400 7.240 -3.960 1.00 65.19 94 HIS A O 1
ATOM 738 N N . GLY A 1 95 ? 17.615 6.454 -2.822 1.00 63.62 95 GLY A N 1
ATOM 739 C CA . GLY A 1 95 ? 18.323 6.301 -1.551 1.00 63.62 95 GLY A CA 1
ATOM 740 C C . GLY A 1 95 ? 19.471 5.284 -1.662 1.00 63.62 95 GLY A C 1
ATOM 741 O O . GLY A 1 95 ? 19.483 4.480 -2.598 1.00 63.62 95 GLY A O 1
ATOM 742 N N . PRO A 1 96 ? 20.449 5.309 -0.739 1.00 62.28 96 PRO A N 1
ATOM 743 C CA . PRO A 1 96 ? 21.538 4.338 -0.747 1.00 62.28 96 PRO A CA 1
ATOM 744 C C . PRO A 1 96 ? 20.953 2.927 -0.587 1.00 62.28 96 PRO A C 1
ATOM 746 O O . PRO A 1 96 ? 20.226 2.669 0.373 1.00 62.28 96 PRO A O 1
ATOM 749 N N . ALA A 1 97 ? 21.214 2.066 -1.572 1.00 54.81 97 ALA A N 1
ATOM 750 C CA . ALA A 1 97 ? 20.795 0.665 -1.584 1.00 54.81 97 ALA A CA 1
ATOM 751 C C . ALA A 1 97 ? 21.600 -0.182 -0.591 1.00 54.81 97 ALA A C 1
ATOM 753 O O . ALA A 1 97 ? 22.803 0.118 -0.404 1.00 54.81 97 ALA A O 1
#

Secondary structure (DSSP, 8-state):
---------------S---S-PPPEEEEEEESS-HHHHHHHHHHHHT---SS-EEEEEEESS--HHHHHHHHHHHHHSPTTTEEEEEEE--SPPPP-

pLDDT: mean 80.5, std 18.75, range [29.89, 96.81]